Protein AF-A0A6P0NU86-F1 (afdb_monomer)

Foldseek 3Di:
DPPCVVVDDPCVQLVCVVVVVDPDDDDLWCVNLLVCVVPCCCNVPVDDDDADAADPVRHHDDDDHDDDDDDDDPPDPPSVVVVVVVVVCLPLVNVLVVCVVVVVRDDDPDPSNRPPPDDDPDPVPPPPDPDDDDDDDPDDDDDDDDDDD

Solvent-accessible surface area (backbone atoms only — not comparable to full-atom values): 10287 Å² total; per-residue (Å²): 128,63,89,66,59,87,75,54,54,93,64,43,60,53,54,37,43,77,70,63,73,35,95,76,79,90,69,99,48,45,61,64,62,60,70,38,58,85,42,57,63,52,44,72,73,72,50,85,90,76,81,80,70,57,40,99,88,67,45,78,62,85,81,89,80,88,84,89,76,91,84,80,62,90,86,46,92,55,52,68,60,52,51,52,51,51,56,54,44,69,34,58,69,51,37,37,51,53,35,57,75,53,61,56,43,59,83,64,92,49,67,81,52,63,68,64,70,76,75,74,81,65,81,86,66,81,83,79,79,92,76,90,75,91,73,93,73,85,73,82,80,80,84,80,83,78,80,83,132

Secondary structure (DSSP, 8-state):
--GGGGG--TTHHHHHHHTTS-S----SSSHHHHHHTT-HHIIIII----PPPPPTTSPPPPPP---------TT-TTHHHHHHHHHHHTSHHHHHHHHHHTTT-S--SSHHHH---PPPPPGGGTTS----------PPPPPPPPPP-

Structure (mmCIF, N/CA/C/O backbone):
data_AF-A0A6P0NU86-F1
#
_entry.id   AF-A0A6P0NU86-F1
#
loop_
_atom_site.group_PDB
_atom_site.id
_atom_site.type_symbol
_atom_site.label_atom_id
_atom_site.label_alt_id
_atom_site.label_comp_id
_atom_site.label_asym_id
_atom_site.label_entity_id
_atom_site.label_seq_id
_atom_site.pdbx_PDB_ins_code
_atom_site.Cartn_x
_atom_site.Cartn_y
_atom_site.Cartn_z
_atom_site.occupancy
_atom_site.B_iso_or_equiv
_atom_site.auth_seq_id
_atom_site.auth_comp_id
_atom_site.auth_asym_id
_atom_site.auth_atom_id
_atom_site.pdbx_PDB_model_num
ATOM 1 N N . MET A 1 1 ? 16.058 12.537 -11.518 1.00 73.06 1 MET A N 1
ATOM 2 C CA . MET A 1 1 ? 14.729 13.036 -11.102 1.00 73.06 1 MET A CA 1
ATOM 3 C C . MET A 1 1 ? 14.363 14.203 -12.001 1.00 73.06 1 MET A C 1
ATOM 5 O O . MET A 1 1 ? 15.249 15.025 -12.216 1.00 73.06 1 MET A O 1
ATOM 9 N N . PRO A 1 2 ? 13.137 14.272 -12.548 1.00 83.38 2 PRO A N 1
ATOM 10 C CA . PRO A 1 2 ? 12.702 15.405 -13.363 1.00 83.38 2 PRO A CA 1
ATOM 11 C C . PRO A 1 2 ? 12.872 16.728 -12.598 1.00 83.38 2 PRO A C 1
ATOM 13 O O . PRO A 1 2 ? 12.528 16.769 -11.414 1.00 83.38 2 PRO A O 1
ATOM 16 N N . PRO A 1 3 ? 13.387 17.807 -13.219 1.00 86.56 3 PRO A N 1
ATOM 17 C CA . PRO A 1 3 ? 13.633 19.071 -12.515 1.00 86.56 3 PRO A CA 1
ATOM 18 C C . PRO A 1 3 ? 12.381 19.679 -11.867 1.00 86.56 3 PRO A C 1
ATOM 20 O O . PRO A 1 3 ? 12.468 20.307 -10.816 1.00 86.56 3 PRO A O 1
ATOM 23 N N . ASN A 1 4 ? 11.203 19.458 -12.456 1.00 88.38 4 ASN A N 1
ATOM 24 C CA . ASN A 1 4 ? 9.922 19.939 -11.937 1.00 88.38 4 ASN A CA 1
ATOM 25 C C . ASN A 1 4 ? 9.321 19.052 -10.830 1.00 88.38 4 ASN A C 1
ATOM 27 O O . ASN A 1 4 ? 8.256 19.392 -10.317 1.00 88.38 4 ASN A O 1
ATOM 31 N N . ALA A 1 5 ? 9.978 17.951 -10.441 1.00 89.38 5 ALA A N 1
ATOM 32 C CA . ALA A 1 5 ? 9.453 17.015 -9.445 1.00 89.38 5 ALA A CA 1
ATOM 33 C C . ALA A 1 5 ? 9.257 17.639 -8.055 1.00 89.38 5 ALA A C 1
ATOM 35 O O . ALA A 1 5 ? 8.431 17.169 -7.281 1.00 89.38 5 ALA A O 1
ATOM 36 N N . VAL A 1 6 ? 9.966 18.729 -7.749 1.00 90.19 6 VAL A N 1
ATOM 37 C CA . VAL A 1 6 ? 9.786 19.499 -6.504 1.00 90.19 6 VAL A CA 1
ATOM 38 C C . VAL A 1 6 ? 8.428 20.204 -6.414 1.00 90.19 6 VAL A C 1
ATOM 40 O O . VAL A 1 6 ? 8.006 20.563 -5.322 1.00 90.19 6 VAL A O 1
ATOM 43 N N . ASN A 1 7 ? 7.741 20.373 -7.547 1.00 92.19 7 ASN A N 1
ATOM 44 C CA . ASN A 1 7 ? 6.426 21.010 -7.635 1.00 92.19 7 ASN A CA 1
ATOM 45 C C . ASN A 1 7 ? 5.292 19.993 -7.819 1.00 92.19 7 ASN A C 1
ATOM 47 O O . ASN A 1 7 ? 4.150 20.384 -8.048 1.00 92.19 7 ASN A O 1
ATOM 51 N N . TRP A 1 8 ? 5.601 18.696 -7.784 1.00 90.62 8 TRP A N 1
ATOM 52 C CA . TRP A 1 8 ? 4.607 17.647 -7.961 1.00 90.62 8 TRP A CA 1
ATOM 53 C C . TRP A 1 8 ? 3.673 17.555 -6.760 1.00 90.62 8 TRP A C 1
ATOM 55 O O . TRP A 1 8 ? 4.096 17.575 -5.603 1.00 90.62 8 TRP A O 1
ATOM 65 N N . LEU A 1 9 ? 2.391 17.376 -7.053 1.00 88.44 9 LEU A N 1
ATOM 66 C CA . LEU A 1 9 ? 1.394 16.941 -6.092 1.00 88.44 9 LEU A CA 1
ATOM 67 C C . LEU A 1 9 ? 1.519 15.432 -5.845 1.00 88.44 9 LEU A C 1
ATOM 69 O O . LEU A 1 9 ? 2.129 14.689 -6.614 1.00 88.44 9 LEU A O 1
ATOM 73 N N . ASN A 1 10 ? 0.868 14.949 -4.784 1.00 78.81 10 ASN A N 1
ATOM 74 C CA . ASN A 1 10 ? 0.935 13.541 -4.373 1.00 78.81 10 ASN A CA 1
ATOM 75 C C . ASN A 1 10 ? 0.542 12.539 -5.475 1.00 78.81 10 ASN A C 1
ATOM 77 O O . ASN A 1 10 ? 1.017 11.410 -5.445 1.00 78.81 10 ASN A O 1
ATOM 81 N N . SER A 1 11 ? -0.339 12.914 -6.409 1.00 84.00 11 SER A N 1
ATOM 82 C CA . SER A 1 11 ? -0.760 12.060 -7.531 1.00 84.00 11 SER A CA 1
ATOM 83 C C . SER A 1 11 ? 0.175 12.119 -8.736 1.00 84.00 11 SER A C 1
ATOM 85 O O . SER A 1 11 ? 0.164 11.209 -9.564 1.00 84.00 11 SER A O 1
ATOM 87 N N . ASP A 1 12 ? 0.979 13.174 -8.863 1.00 90.69 12 ASP A N 1
ATOM 88 C CA . ASP A 1 12 ? 1.751 13.423 -10.082 1.00 90.69 12 ASP A CA 1
ATOM 89 C C . ASP A 1 12 ? 2.874 12.403 -10.243 1.00 90.69 12 ASP A C 1
ATOM 91 O O . ASP A 1 12 ? 3.249 12.063 -11.364 1.00 90.69 12 ASP A O 1
ATOM 95 N N . ASN A 1 13 ? 3.365 11.835 -9.140 1.00 89.38 13 ASN A N 1
ATOM 96 C CA . ASN A 1 13 ? 4.343 10.758 -9.190 1.00 89.38 13 ASN A CA 1
ATOM 97 C C . ASN A 1 13 ? 3.784 9.486 -9.872 1.00 89.38 13 ASN A C 1
ATOM 99 O O . ASN A 1 13 ? 4.548 8.769 -10.516 1.00 89.38 13 ASN A O 1
ATOM 103 N N . HIS A 1 14 ? 2.472 9.214 -9.778 1.00 90.94 14 HIS A N 1
ATOM 104 C CA . HIS A 1 14 ? 1.808 8.108 -10.476 1.00 90.94 14 HIS A CA 1
ATOM 105 C C . HIS A 1 14 ? 1.737 8.415 -11.960 1.00 90.94 14 HIS A C 1
ATOM 107 O O . HIS A 1 14 ? 2.180 7.598 -12.761 1.00 90.94 14 HIS A O 1
ATOM 113 N N . THR A 1 15 ? 1.251 9.603 -12.318 1.00 91.31 15 THR A N 1
ATOM 114 C CA . THR A 1 15 ? 1.135 10.042 -13.713 1.00 91.31 15 THR A CA 1
ATOM 115 C C . THR A 1 15 ? 2.485 10.004 -14.423 1.00 91.31 15 THR A C 1
ATOM 117 O O . THR A 1 15 ? 2.605 9.392 -15.479 1.00 91.31 15 THR A O 1
ATOM 120 N N . ASN A 1 16 ? 3.529 10.582 -13.826 1.00 92.50 16 ASN A N 1
ATOM 121 C CA . ASN A 1 16 ? 4.859 10.629 -14.435 1.00 92.50 16 ASN A CA 1
ATOM 122 C C . ASN A 1 16 ? 5.516 9.245 -14.535 1.00 92.50 16 ASN A C 1
ATOM 124 O O . ASN A 1 16 ? 6.213 8.967 -15.507 1.00 92.50 16 ASN A O 1
ATOM 128 N N . PHE A 1 17 ? 5.298 8.353 -13.567 1.00 91.81 17 PHE A N 1
ATOM 129 C CA . PHE A 1 17 ? 5.788 6.977 -13.675 1.00 91.81 17 PHE A CA 1
ATOM 130 C C . PHE A 1 17 ? 5.053 6.198 -14.773 1.00 91.81 17 PHE A C 1
ATOM 132 O O . PHE A 1 17 ? 5.687 5.566 -15.614 1.00 91.81 17 PHE A O 1
ATOM 139 N N . LEU A 1 18 ? 3.721 6.286 -14.819 1.00 90.00 18 LEU A N 1
ATOM 140 C CA . LEU A 1 18 ? 2.910 5.575 -15.812 1.00 90.00 18 LEU A CA 1
ATOM 141 C C . LEU A 1 18 ? 3.109 6.103 -17.238 1.00 90.00 18 LEU A C 1
ATOM 143 O O . LEU A 1 18 ? 3.070 5.318 -18.183 1.00 90.00 18 LEU A O 1
ATOM 147 N N . ASN A 1 19 ? 3.399 7.396 -17.389 1.00 91.19 19 ASN A N 1
ATOM 148 C CA . ASN A 1 19 ? 3.760 8.010 -18.668 1.00 91.19 19 ASN A CA 1
ATOM 149 C C . ASN A 1 19 ? 5.224 7.764 -19.070 1.00 91.19 19 ASN A C 1
ATOM 151 O O . ASN A 1 19 ? 5.636 8.216 -20.131 1.00 91.19 19 ASN A O 1
ATOM 155 N N . ARG A 1 20 ? 6.003 7.029 -18.260 1.00 90.81 20 ARG A N 1
ATOM 156 C CA . ARG A 1 20 ? 7.426 6.720 -18.500 1.00 90.81 20 ARG A CA 1
ATOM 157 C C . ARG A 1 20 ? 8.351 7.946 -18.506 1.00 90.81 20 ARG A C 1
ATOM 159 O O . ARG A 1 20 ? 9.467 7.872 -19.007 1.00 90.81 20 ARG A O 1
ATOM 166 N N . GLU A 1 21 ? 7.931 9.035 -17.865 1.00 91.81 21 GLU A N 1
ATOM 167 C CA . GLU A 1 21 ? 8.750 10.237 -17.625 1.00 91.81 21 GLU A CA 1
ATOM 168 C C . GLU A 1 21 ? 9.764 10.024 -16.486 1.00 91.81 21 GLU A C 1
ATOM 170 O O . GLU A 1 21 ? 10.714 10.787 -16.302 1.00 91.81 21 GLU A O 1
ATOM 175 N N . THR A 1 22 ? 9.571 8.969 -15.687 1.00 91.56 22 THR A N 1
ATOM 176 C CA . THR A 1 22 ? 10.512 8.557 -14.643 1.00 91.56 22 THR A CA 1
ATOM 177 C C . THR A 1 22 ? 10.804 7.073 -14.697 1.00 91.56 22 THR A C 1
ATOM 179 O O . THR A 1 22 ? 9.919 6.259 -14.939 1.00 91.56 22 THR A O 1
ATOM 182 N N . LEU A 1 23 ? 12.056 6.723 -14.396 1.00 91.75 23 LEU A N 1
ATOM 183 C CA . LEU A 1 23 ? 12.478 5.332 -14.254 1.00 91.75 23 LEU A CA 1
ATOM 184 C C . LEU A 1 23 ? 11.911 4.686 -12.980 1.00 91.75 23 LEU A C 1
ATOM 186 O O . LEU A 1 23 ? 11.602 3.500 -12.968 1.00 91.75 23 LEU A O 1
ATOM 190 N N . MET A 1 24 ? 11.796 5.455 -11.893 1.00 92.25 24 MET A N 1
ATOM 191 C CA . MET A 1 24 ? 11.334 4.966 -10.596 1.00 92.25 24 MET A CA 1
ATOM 192 C C . MET A 1 24 ? 10.670 6.071 -9.776 1.00 92.25 24 MET A C 1
ATOM 194 O O . MET A 1 24 ? 10.963 7.254 -9.945 1.00 92.25 24 MET A O 1
ATOM 198 N N . THR A 1 25 ? 9.809 5.666 -8.845 1.00 91.25 25 THR A N 1
ATOM 199 C CA . THR A 1 25 ? 9.126 6.555 -7.904 1.00 91.25 25 THR A CA 1
ATOM 200 C C . THR A 1 25 ? 8.996 5.885 -6.541 1.00 91.25 25 THR A C 1
ATOM 202 O O . THR A 1 25 ? 8.843 4.666 -6.443 1.00 91.25 25 THR A O 1
ATOM 205 N N . ILE A 1 26 ? 9.058 6.687 -5.480 1.00 88.06 26 ILE A N 1
ATOM 206 C CA . ILE A 1 26 ? 8.875 6.223 -4.107 1.00 88.06 26 ILE A CA 1
ATOM 207 C C . ILE A 1 26 ? 7.403 6.396 -3.739 1.00 88.06 26 ILE A C 1
ATOM 209 O O . ILE A 1 26 ? 6.835 7.476 -3.891 1.00 88.06 26 ILE A O 1
ATOM 213 N N . ASN A 1 27 ? 6.792 5.336 -3.212 1.00 85.25 27 ASN A N 1
ATOM 214 C CA . ASN A 1 27 ? 5.442 5.373 -2.662 1.00 85.25 27 ASN A CA 1
ATOM 215 C C . ASN A 1 27 ? 5.416 4.711 -1.283 1.00 85.25 27 ASN A C 1
ATOM 217 O O . ASN A 1 27 ? 6.081 3.706 -1.053 1.00 85.25 27 ASN A O 1
ATOM 221 N N . SER A 1 28 ? 4.592 5.246 -0.382 1.00 82.62 28 SER A N 1
ATOM 222 C CA . SER A 1 28 ? 4.325 4.657 0.939 1.00 82.62 28 SER A CA 1
ATOM 223 C C . SER A 1 28 ? 3.224 3.586 0.916 1.00 82.62 28 SER A C 1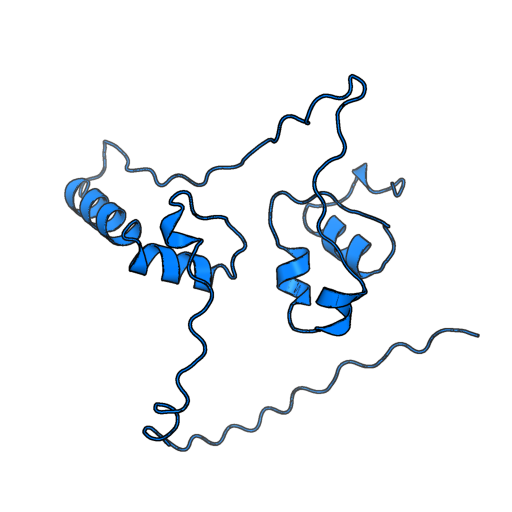
ATOM 225 O O . SER A 1 28 ? 2.889 3.018 1.953 1.00 82.62 28 SER A O 1
ATOM 227 N N . THR A 1 29 ? 2.633 3.322 -0.256 1.00 83.62 29 THR A N 1
ATOM 228 C CA . THR A 1 29 ? 1.554 2.346 -0.469 1.00 83.62 29 THR A CA 1
ATOM 229 C C . THR A 1 29 ? 1.722 1.634 -1.813 1.00 83.62 29 THR A C 1
ATOM 231 O O . THR A 1 29 ? 2.472 2.094 -2.674 1.00 83.62 29 THR A O 1
ATOM 234 N N . MET A 1 30 ? 0.958 0.562 -2.038 1.00 86.25 30 MET A N 1
ATOM 235 C CA . MET A 1 30 ? 0.921 -0.185 -3.307 1.00 86.25 30 MET A CA 1
ATOM 236 C C . MET A 1 30 ? 0.006 0.459 -4.370 1.00 86.25 30 MET A C 1
ATOM 238 O O . MET A 1 30 ? -0.641 -0.243 -5.143 1.00 86.25 30 MET A O 1
ATOM 242 N N . SER A 1 31 ? -0.101 1.789 -4.423 1.00 87.38 31 SER A N 1
ATOM 243 C CA . SER A 1 31 ? -1.073 2.485 -5.282 1.00 87.38 31 SER A CA 1
ATOM 244 C C . SER A 1 31 ? -0.877 2.243 -6.785 1.00 87.38 31 SER A C 1
ATOM 246 O O . SER A 1 31 ? -1.865 1.968 -7.463 1.00 87.38 31 SER A O 1
ATOM 248 N N . ILE A 1 32 ? 0.360 2.299 -7.300 1.00 90.81 32 ILE A N 1
ATOM 249 C CA . ILE A 1 32 ? 0.647 2.064 -8.730 1.00 90.81 32 ILE A CA 1
ATOM 250 C C . ILE A 1 32 ? 0.449 0.591 -9.108 1.00 90.81 32 ILE A C 1
ATOM 252 O O . ILE A 1 32 ? -0.305 0.337 -10.047 1.00 90.81 32 ILE A O 1
ATOM 256 N N . PRO A 1 33 ? 1.035 -0.396 -8.394 1.00 90.25 33 PRO A N 1
ATOM 257 C CA . PRO A 1 33 ? 0.831 -1.799 -8.749 1.00 90.25 33 PRO A CA 1
ATOM 258 C C . PRO A 1 33 ? -0.647 -2.203 -8.677 1.00 90.25 33 PRO A C 1
ATOM 260 O O . PRO A 1 33 ? -1.139 -2.898 -9.555 1.00 90.25 33 PRO A O 1
ATOM 263 N N . VAL A 1 34 ? -1.396 -1.709 -7.682 1.00 88.56 34 VAL A N 1
ATOM 264 C CA . VAL A 1 34 ? -2.844 -1.965 -7.578 1.00 88.56 34 VAL A CA 1
ATOM 265 C C . VAL A 1 34 ? -3.633 -1.336 -8.729 1.00 88.56 34 VAL A C 1
ATOM 267 O O . VAL A 1 34 ? -4.673 -1.876 -9.105 1.00 88.56 34 VAL A O 1
ATOM 270 N N . TYR A 1 35 ? -3.181 -0.202 -9.271 1.00 88.88 35 TYR A N 1
ATOM 271 C CA . TYR A 1 35 ? -3.804 0.426 -10.436 1.00 88.88 35 TYR A CA 1
ATOM 272 C C . TYR A 1 35 ? -3.552 -0.378 -11.719 1.00 88.88 35 TYR A C 1
ATOM 274 O O . TYR A 1 35 ? -4.473 -0.540 -12.510 1.00 88.88 35 TYR A O 1
ATOM 282 N N . GLN A 1 36 ? -2.344 -0.927 -11.885 1.00 91.56 36 GLN A N 1
ATOM 283 C CA . GLN A 1 36 ? -1.947 -1.668 -13.088 1.00 91.56 36 GLN A CA 1
ATOM 284 C C . GLN A 1 36 ? -2.248 -3.172 -13.052 1.00 91.56 36 GLN A C 1
ATOM 286 O O . GLN A 1 36 ? -2.083 -3.841 -14.061 1.00 91.56 36 GLN A O 1
ATOM 291 N N . LYS A 1 37 ? -2.721 -3.719 -11.926 1.00 89.62 37 LYS A N 1
ATOM 292 C CA . LYS A 1 37 ? -2.913 -5.171 -11.729 1.00 89.62 37 LYS A CA 1
ATOM 293 C C . LYS A 1 37 ? -3.808 -5.887 -12.754 1.00 89.62 37 LYS A C 1
ATOM 295 O O . LYS A 1 37 ? -3.785 -7.107 -12.788 1.00 89.62 37 LYS A O 1
ATOM 300 N N . GLU A 1 38 ? -4.654 -5.160 -13.484 1.00 91.31 38 GLU A N 1
ATOM 301 C CA . GLU A 1 38 ? -5.555 -5.741 -14.495 1.00 91.31 38 GLU A CA 1
ATOM 302 C C . GLU A 1 38 ? -4.855 -5.933 -15.855 1.00 91.31 38 GLU A C 1
ATOM 304 O O . GLU A 1 38 ? -5.329 -6.711 -16.677 1.00 91.31 38 GLU A O 1
ATOM 309 N N . ASP A 1 39 ? -3.737 -5.241 -16.100 1.00 94.19 39 ASP A N 1
ATOM 310 C CA . ASP A 1 39 ? -2.877 -5.456 -17.267 1.00 94.19 39 ASP A CA 1
ATOM 311 C C . ASP A 1 39 ? -1.689 -6.324 -16.834 1.00 94.19 39 ASP A C 1
ATOM 313 O O . ASP A 1 39 ? -0.689 -5.832 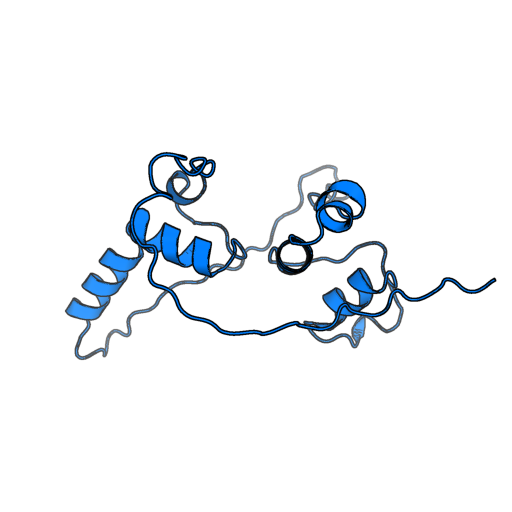-16.302 1.00 94.19 39 ASP A O 1
ATOM 317 N N . GLU A 1 40 ? -1.830 -7.641 -17.002 1.00 93.44 40 GLU A N 1
ATOM 318 C CA . GLU A 1 40 ? -0.830 -8.614 -16.550 1.00 93.44 40 GLU A CA 1
ATOM 319 C C . GLU A 1 40 ? 0.537 -8.402 -17.201 1.00 93.44 40 GLU A C 1
ATOM 321 O O . GLU A 1 40 ? 1.554 -8.605 -16.545 1.00 93.44 40 GLU A O 1
ATOM 326 N N . GLU A 1 41 ? 0.588 -7.950 -18.454 1.00 94.31 41 GLU A N 1
ATOM 327 C CA . GLU A 1 41 ? 1.848 -7.707 -19.153 1.00 94.31 41 GLU A CA 1
ATOM 328 C C . GLU A 1 41 ? 2.591 -6.520 -18.526 1.00 94.31 41 GLU A C 1
ATOM 330 O O . GLU A 1 41 ? 3.773 -6.623 -18.182 1.00 94.31 41 GLU A O 1
ATOM 335 N N . ILE A 1 42 ? 1.894 -5.406 -18.282 1.00 91.50 42 ILE A N 1
ATOM 336 C CA . ILE A 1 42 ? 2.496 -4.264 -17.585 1.00 91.50 42 ILE A CA 1
ATOM 337 C C . ILE A 1 42 ? 2.907 -4.661 -16.164 1.00 91.50 42 ILE A C 1
ATOM 339 O O . ILE A 1 42 ? 4.041 -4.404 -15.748 1.00 91.50 42 ILE A O 1
ATOM 343 N N . TYR A 1 43 ? 2.002 -5.302 -15.423 1.00 91.19 43 TYR A N 1
ATOM 344 C CA . TYR A 1 43 ? 2.196 -5.640 -14.017 1.00 91.19 43 TYR A CA 1
ATOM 345 C C . TYR A 1 43 ? 3.324 -6.660 -13.802 1.00 91.19 43 TYR A C 1
ATOM 347 O O . TYR A 1 43 ? 4.178 -6.471 -12.932 1.00 91.19 43 TYR A O 1
ATOM 355 N N . LEU A 1 44 ? 3.352 -7.734 -14.596 1.00 92.19 44 LEU A N 1
ATOM 356 C CA . LEU A 1 44 ? 4.282 -8.850 -14.425 1.00 92.19 44 LEU A CA 1
ATOM 357 C C . LEU A 1 44 ? 5.581 -8.691 -15.200 1.00 92.19 44 LEU A C 1
ATOM 359 O O . LEU A 1 44 ? 6.565 -9.285 -14.766 1.00 92.19 44 LEU A O 1
ATOM 363 N N . ASN A 1 45 ? 5.651 -7.895 -16.268 1.00 94.62 45 ASN A N 1
ATOM 364 C CA . ASN A 1 45 ? 6.861 -7.825 -17.101 1.00 94.62 45 ASN A CA 1
ATOM 365 C C . ASN A 1 45 ? 7.471 -6.425 -17.211 1.00 94.62 45 ASN A C 1
ATOM 367 O O . ASN A 1 45 ? 8.677 -6.318 -17.423 1.00 94.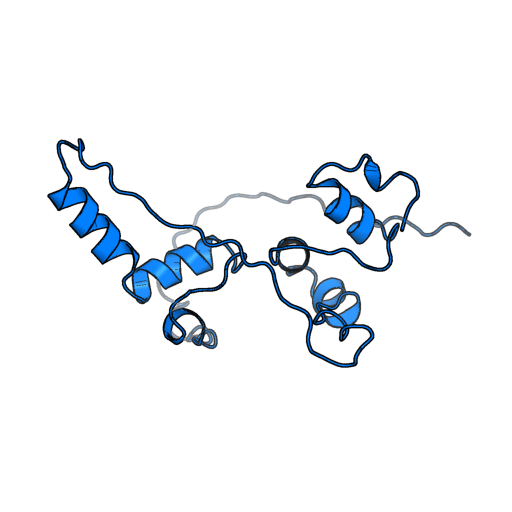62 45 ASN A O 1
ATOM 371 N N . GLN A 1 46 ? 6.696 -5.355 -17.006 1.00 92.62 46 GLN A N 1
ATOM 372 C CA . GLN A 1 46 ? 7.167 -3.983 -17.258 1.00 92.62 46 GLN A CA 1
ATOM 373 C C . GLN A 1 46 ? 7.281 -3.112 -16.002 1.00 92.62 46 GLN A C 1
ATOM 375 O O . GLN A 1 46 ? 7.794 -1.996 -16.079 1.00 92.62 46 GLN A O 1
ATOM 380 N N . MET A 1 47 ? 6.858 -3.606 -14.836 1.00 92.75 47 MET A N 1
ATOM 381 C CA . MET A 1 47 ? 7.051 -2.916 -13.563 1.00 92.75 47 MET A CA 1
ATOM 382 C C . MET A 1 47 ? 7.580 -3.841 -12.472 1.00 92.75 47 MET A C 1
ATOM 384 O O . MET A 1 47 ? 7.322 -5.045 -12.449 1.00 92.75 47 MET A O 1
ATOM 388 N N . ARG A 1 48 ? 8.318 -3.267 -11.521 1.00 91.94 48 ARG A N 1
ATOM 389 C CA . ARG A 1 48 ? 8.811 -3.973 -10.338 1.00 91.94 48 ARG A CA 1
ATOM 3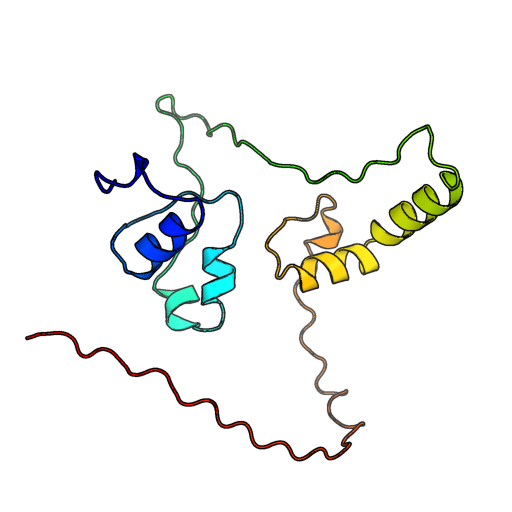90 C C . ARG A 1 48 ? 8.703 -3.086 -9.108 1.00 91.94 48 ARG A C 1
ATOM 392 O O . ARG A 1 48 ? 8.899 -1.875 -9.180 1.00 91.94 48 ARG A O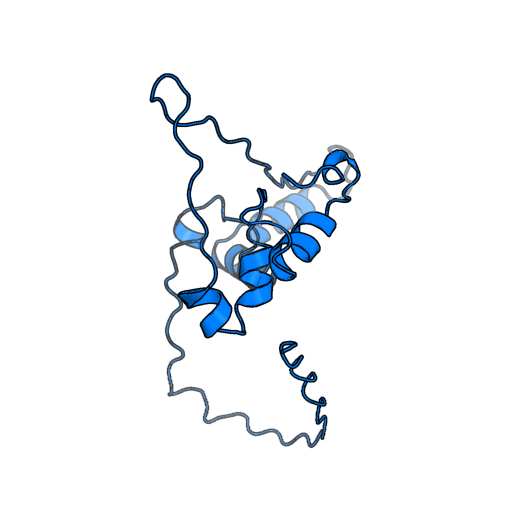 1
ATOM 399 N N . THR A 1 49 ? 8.419 -3.712 -7.973 1.00 90.38 49 THR A N 1
ATOM 400 C CA . THR A 1 49 ? 8.593 -3.115 -6.648 1.00 90.38 49 THR A CA 1
ATOM 401 C C . THR A 1 49 ? 9.813 -3.765 -6.018 1.00 90.38 49 THR A C 1
ATOM 403 O O . THR A 1 49 ? 9.883 -4.988 -5.937 1.00 90.38 49 THR A O 1
ATOM 406 N N . ILE A 1 50 ? 10.777 -2.945 -5.617 1.00 91.00 50 ILE A N 1
ATOM 407 C CA . ILE A 1 50 ? 12.025 -3.377 -4.986 1.00 91.00 50 ILE A CA 1
ATOM 408 C C . ILE A 1 50 ? 12.161 -2.706 -3.619 1.00 91.00 50 ILE A C 1
ATOM 410 O O . ILE A 1 50 ? 11.543 -1.669 -3.369 1.00 91.00 50 ILE A O 1
ATOM 414 N N . GLU A 1 51 ? 12.961 -3.300 -2.737 1.00 88.56 51 GLU A N 1
ATOM 415 C CA . GLU A 1 51 ? 13.350 -2.659 -1.479 1.00 88.56 51 GLU A CA 1
ATOM 416 C C . GLU A 1 51 ? 14.245 -1.437 -1.736 1.00 88.56 51 GLU A C 1
ATOM 418 O O . GLU A 1 51 ? 14.816 -1.269 -2.818 1.00 88.56 51 GLU A O 1
ATOM 423 N N . PHE A 1 52 ? 14.377 -0.573 -0.728 1.00 90.00 52 PHE A N 1
ATOM 424 C CA . PHE A 1 52 ? 15.351 0.511 -0.797 1.00 90.00 52 PHE A CA 1
ATOM 425 C C . PHE A 1 52 ? 16.779 -0.054 -0.805 1.00 90.00 52 PHE A C 1
ATOM 427 O O . PHE A 1 52 ? 17.038 -1.057 -0.135 1.00 90.00 52 PHE A O 1
ATOM 434 N N . PRO A 1 53 ? 17.720 0.599 -1.513 1.00 91.88 53 PRO A N 1
ATOM 435 C CA . PRO A 1 53 ? 19.124 0.228 -1.428 1.00 91.88 53 PRO A CA 1
ATOM 436 C C . PRO A 1 53 ? 19.650 0.409 0.002 1.00 91.88 53 PRO A C 1
ATOM 438 O O . PRO A 1 53 ? 19.112 1.196 0.787 1.00 91.88 53 PRO A O 1
ATOM 441 N N . ASN A 1 54 ? 20.734 -0.299 0.322 1.00 95.56 54 ASN A N 1
ATOM 442 C CA . ASN A 1 54 ? 21.451 -0.104 1.580 1.00 95.56 54 ASN A CA 1
ATOM 443 C C . ASN A 1 54 ? 21.970 1.338 1.702 1.00 95.56 54 ASN A C 1
ATOM 445 O O . ASN A 1 54 ? 22.231 2.020 0.708 1.00 95.56 54 ASN A O 1
ATOM 449 N N . ASN A 1 55 ? 22.142 1.788 2.942 1.00 94.69 55 ASN A N 1
ATOM 450 C CA . ASN A 1 55 ? 22.785 3.057 3.257 1.00 94.69 55 ASN A CA 1
ATOM 451 C C . ASN A 1 55 ? 24.249 3.064 2.768 1.00 94.69 55 ASN A C 1
ATOM 453 O O . ASN A 1 55 ? 24.835 1.997 2.571 1.00 94.69 55 ASN A O 1
ATOM 457 N N . PRO A 1 56 ? 24.896 4.241 2.656 1.00 96.50 56 PRO A N 1
ATOM 458 C CA . PRO A 1 56 ? 26.298 4.330 2.231 1.00 96.50 56 PRO A CA 1
ATOM 459 C C . PRO A 1 56 ? 27.287 3.527 3.090 1.00 96.50 56 PRO A C 1
ATOM 461 O O . PRO A 1 56 ? 28.346 3.147 2.606 1.00 96.50 56 PRO A O 1
ATOM 464 N N . ASN A 1 57 ? 26.949 3.256 4.354 1.00 96.25 57 ASN A N 1
ATOM 465 C CA . ASN A 1 57 ? 27.752 2.437 5.265 1.00 96.25 57 ASN A CA 1
ATOM 466 C C . ASN A 1 57 ? 27.492 0.919 5.133 1.00 96.25 57 ASN A C 1
ATOM 468 O O . ASN A 1 57 ? 28.072 0.143 5.884 1.00 96.25 57 ASN A O 1
ATOM 472 N N . GLY A 1 58 ? 26.621 0.495 4.213 1.00 96.38 58 GLY A N 1
ATOM 473 C CA . GLY A 1 58 ? 26.265 -0.905 3.972 1.00 96.38 58 GLY A CA 1
ATOM 474 C C . GLY A 1 58 ? 25.061 -1.420 4.767 1.00 96.38 58 GLY A C 1
ATOM 475 O O . GLY A 1 58 ? 24.529 -2.474 4.418 1.00 96.38 58 GLY A O 1
ATOM 476 N N . ASP A 1 59 ? 24.581 -0.686 5.773 1.00 96.25 59 ASP A N 1
ATOM 477 C CA . ASP A 1 59 ? 23.448 -1.118 6.599 1.00 96.25 59 ASP A CA 1
ATOM 478 C C . ASP A 1 59 ? 22.100 -0.964 5.884 1.00 96.25 59 ASP A C 1
ATOM 480 O O . ASP A 1 59 ? 21.935 -0.145 4.975 1.00 96.25 59 ASP A O 1
ATOM 484 N N . LYS A 1 60 ? 21.082 -1.696 6.356 1.00 94.38 60 LYS A N 1
ATOM 485 C CA . LYS A 1 60 ? 19.708 -1.540 5.860 1.00 94.38 60 LYS A CA 1
ATOM 486 C C . LYS A 1 60 ? 19.158 -0.135 6.155 1.00 94.38 60 LYS A C 1
ATOM 488 O O . LYS A 1 60 ? 19.389 0.405 7.243 1.00 94.38 60 LYS A O 1
ATOM 493 N N . PRO A 1 61 ? 18.374 0.453 5.236 1.00 92.00 61 PRO A N 1
ATOM 494 C CA . PRO A 1 61 ? 17.748 1.746 5.466 1.00 92.00 61 PRO A CA 1
ATOM 495 C C . PRO A 1 61 ? 16.703 1.651 6.584 1.00 92.00 61 PRO A C 1
ATOM 497 O O . PRO A 1 61 ? 16.049 0.623 6.780 1.00 92.00 61 PRO A O 1
ATOM 500 N N . ARG A 1 62 ? 16.510 2.754 7.315 1.00 91.06 62 ARG A N 1
ATOM 501 C CA . ARG A 1 62 ? 15.382 2.876 8.245 1.00 91.06 62 ARG A CA 1
ATOM 502 C C . ARG A 1 62 ? 14.130 3.247 7.464 1.00 91.06 62 ARG A C 1
ATOM 504 O O . ARG A 1 62 ? 14.090 4.287 6.812 1.00 91.06 62 ARG A O 1
ATOM 511 N N . TYR A 1 63 ? 13.100 2.420 7.578 1.00 86.75 63 TYR A N 1
ATOM 512 C CA . TYR A 1 63 ? 11.813 2.665 6.942 1.00 86.75 63 TYR A CA 1
ATOM 513 C C . TYR A 1 63 ? 10.943 3.584 7.800 1.00 86.75 63 TYR A C 1
ATOM 515 O O . TYR A 1 63 ? 10.783 3.364 9.001 1.00 86.75 63 TYR A O 1
ATOM 523 N N . LEU A 1 64 ? 10.335 4.588 7.168 1.00 86.62 64 LEU A N 1
ATOM 524 C CA . LEU A 1 64 ? 9.224 5.325 7.760 1.00 86.62 64 LEU A CA 1
ATOM 525 C C . LEU A 1 64 ? 7.930 4.571 7.464 1.00 86.62 64 LEU A C 1
ATOM 527 O O . LEU A 1 64 ? 7.588 4.343 6.304 1.00 86.62 64 LEU A O 1
ATOM 531 N N . ILE A 1 65 ? 7.201 4.203 8.514 1.00 85.88 65 ILE A N 1
ATOM 532 C CA . ILE A 1 65 ? 5.897 3.549 8.394 1.00 85.88 65 ILE A CA 1
ATOM 533 C C . ILE A 1 65 ? 4.789 4.501 8.839 1.00 85.88 65 ILE A C 1
ATOM 53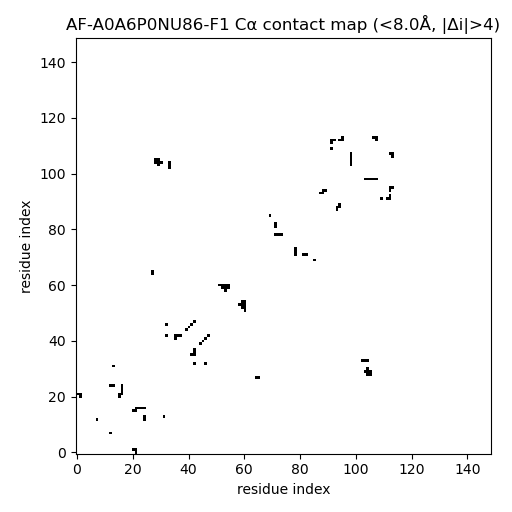5 O O . ILE A 1 65 ? 4.924 5.219 9.827 1.00 85.88 65 ILE A O 1
ATOM 539 N N . SER A 1 66 ? 3.671 4.499 8.111 1.00 86.38 66 SER A N 1
ATOM 540 C CA . SER A 1 66 ? 2.457 5.213 8.512 1.00 86.38 66 SER A CA 1
ATOM 541 C C . SER A 1 66 ? 1.436 4.211 9.033 1.00 86.38 66 SER A C 1
ATOM 543 O O . SER A 1 66 ? 0.956 3.364 8.282 1.00 86.38 66 SER A O 1
ATOM 545 N N . ILE A 1 67 ? 1.081 4.328 10.310 1.00 87.31 67 ILE A N 1
ATOM 546 C CA . ILE A 1 67 ? 0.077 3.474 10.947 1.00 87.31 67 ILE A CA 1
ATOM 547 C C . ILE A 1 67 ? -1.253 4.228 10.975 1.00 87.31 67 ILE A C 1
ATOM 549 O O . ILE A 1 67 ? -1.315 5.395 11.358 1.00 87.31 67 ILE A O 1
ATOM 553 N N . LYS A 1 68 ? -2.330 3.568 10.546 1.00 85.00 68 LYS A N 1
ATOM 554 C CA . LYS A 1 68 ? -3.697 4.089 10.659 1.00 85.00 68 LYS A CA 1
ATOM 555 C C . LYS A 1 68 ? -4.320 3.501 11.919 1.00 85.00 68 LYS A C 1
ATOM 557 O O . LYS A 1 68 ? -4.561 2.299 11.977 1.00 85.00 68 LYS A O 1
ATOM 562 N N . GLN A 1 69 ? -4.517 4.340 12.933 1.00 88.81 69 GLN A N 1
ATOM 563 C CA . GLN A 1 69 ? -5.029 3.925 14.238 1.00 88.81 69 GLN A CA 1
ATOM 564 C C . GLN A 1 69 ? -6.448 4.465 14.442 1.00 88.81 69 GLN A C 1
ATOM 566 O O . GLN A 1 69 ? -6.663 5.664 14.253 1.00 88.81 69 GLN A O 1
ATOM 571 N N . PRO A 1 70 ? -7.420 3.620 14.825 1.00 89.56 70 PRO A N 1
ATOM 572 C CA . PRO A 1 70 ? -8.704 4.115 15.293 1.00 89.56 70 PRO A CA 1
ATOM 573 C C . PRO A 1 70 ? -8.540 4.760 16.674 1.00 89.56 70 PRO A C 1
ATOM 575 O O . PRO A 1 70 ? -7.761 4.284 17.501 1.00 89.56 70 PRO A O 1
ATOM 578 N N . ILE A 1 71 ? -9.304 5.819 16.937 1.00 93.62 71 ILE A N 1
ATOM 579 C CA . ILE A 1 71 ? -9.346 6.490 18.240 1.00 93.62 71 ILE A CA 1
ATOM 580 C C . ILE A 1 71 ? -10.779 6.504 18.772 1.00 93.62 71 ILE A C 1
ATOM 582 O O . ILE A 1 71 ? -11.733 6.644 18.009 1.00 93.62 71 ILE A O 1
ATOM 586 N N . ILE A 1 72 ? -10.928 6.369 20.090 1.00 95.69 72 ILE A N 1
ATOM 587 C CA . ILE A 1 72 ? -12.196 6.581 20.796 1.00 95.69 72 ILE A CA 1
ATOM 588 C C . ILE A 1 72 ? -11.986 7.766 21.732 1.00 95.69 72 ILE A C 1
ATOM 590 O O . ILE A 1 72 ? -11.132 7.709 22.615 1.00 95.69 72 ILE A O 1
ATOM 594 N N . PHE A 1 73 ? -12.762 8.834 21.548 1.00 95.69 73 PHE A N 1
ATOM 595 C CA . PHE A 1 73 ? -12.709 9.991 22.437 1.00 95.69 73 PHE A CA 1
ATOM 596 C C . PHE A 1 73 ? -13.226 9.633 23.831 1.00 95.69 73 PHE A C 1
ATOM 598 O O . PHE A 1 73 ? -14.256 8.971 23.974 1.00 95.69 73 PHE A O 1
ATOM 605 N N . THR A 1 74 ? -12.536 10.113 24.864 1.00 94.88 74 THR A N 1
ATOM 606 C CA . THR A 1 74 ? -12.902 9.876 26.270 1.00 94.88 74 THR A CA 1
ATOM 607 C C . THR A 1 74 ? -14.261 10.474 26.632 1.00 94.88 74 THR A C 1
ATOM 609 O O . THR A 1 74 ? -14.970 9.905 27.453 1.00 94.88 74 THR A O 1
ATOM 612 N N . SER A 1 75 ? -14.659 11.563 25.971 1.00 96.38 75 SER A N 1
ATOM 613 C CA . SER A 1 75 ? -15.967 12.212 26.113 1.00 96.38 75 SER A CA 1
ATOM 614 C C . SER A 1 75 ? -17.097 11.537 25.322 1.00 96.38 75 SER A C 1
ATOM 616 O O . SER A 1 75 ? -18.213 12.051 25.287 1.00 96.38 75 SER A O 1
ATOM 618 N N . SER A 1 76 ? -16.841 10.404 24.657 1.00 96.00 76 SER A N 1
ATOM 619 C CA . SER A 1 76 ? -17.864 9.718 23.867 1.00 96.00 76 SER A CA 1
ATOM 620 C C . SER A 1 76 ? -19.001 9.198 24.750 1.00 96.00 76 SER A C 1
ATOM 622 O O . SER A 1 76 ? -18.788 8.344 25.612 1.00 96.00 76 SER A O 1
ATOM 624 N N . ALA A 1 77 ? -20.229 9.627 24.449 1.00 97.00 77 ALA A N 1
ATOM 625 C CA . ALA A 1 77 ? -21.446 9.127 25.093 1.00 97.00 77 ALA A CA 1
ATOM 626 C C . ALA A 1 77 ? -21.665 7.612 24.891 1.00 97.00 77 ALA A C 1
ATOM 628 O O . ALA A 1 77 ? -22.362 6.982 25.677 1.00 97.00 77 ALA A O 1
ATOM 629 N N . ASN A 1 78 ? -21.041 7.015 23.865 1.00 96.75 78 ASN A N 1
ATOM 630 C CA . ASN A 1 78 ? -21.222 5.612 23.472 1.00 96.75 78 ASN A CA 1
ATOM 631 C C . ASN A 1 78 ? -19.901 4.824 23.485 1.00 96.75 78 ASN A C 1
ATOM 633 O O . ASN A 1 78 ? -19.661 3.963 22.636 1.00 96.75 78 ASN A O 1
ATOM 637 N N . SER A 1 79 ? -19.018 5.114 24.443 1.00 95.88 79 SER A N 1
ATOM 638 C CA . SER A 1 79 ? -17.669 4.530 24.502 1.00 95.88 79 SER A CA 1
ATOM 639 C C . SER A 1 79 ? -17.652 2.993 24.552 1.00 95.88 79 SER A C 1
ATOM 641 O O . SER A 1 79 ? -16.770 2.376 23.953 1.00 95.88 79 SER A O 1
ATOM 643 N N . LYS A 1 80 ? -18.633 2.357 25.211 1.00 96.75 80 LYS A N 1
ATOM 644 C CA . LYS A 1 80 ? -18.765 0.890 25.257 1.00 96.75 80 LYS A CA 1
ATOM 645 C C . LYS A 1 80 ? -19.032 0.301 23.868 1.00 96.75 80 LYS A C 1
ATOM 647 O O . LYS A 1 80 ? -18.275 -0.553 23.419 1.00 96.75 80 LYS A O 1
ATOM 652 N N . LEU A 1 81 ? -20.038 0.820 23.162 1.00 97.31 81 LEU A N 1
ATOM 653 C CA . LEU A 1 81 ? -20.392 0.358 21.818 1.00 97.31 81 LEU A CA 1
ATOM 654 C C . LEU A 1 81 ? -19.263 0.620 20.811 1.00 97.31 81 LEU A C 1
ATOM 656 O O . LEU A 1 81 ? -18.982 -0.217 19.958 1.00 97.31 81 LEU A O 1
ATOM 660 N N . ALA A 1 82 ? -18.561 1.750 20.935 1.00 97.19 82 ALA A N 1
ATOM 661 C CA . ALA A 1 82 ? -17.393 2.036 20.105 1.00 97.19 82 ALA A CA 1
ATOM 662 C C . ALA A 1 82 ? -16.286 0.980 20.290 1.00 97.19 82 ALA A C 1
ATOM 664 O O . ALA A 1 82 ? -15.701 0.522 19.308 1.00 97.19 82 ALA A O 1
ATOM 665 N N . LYS A 1 83 ? -16.026 0.545 21.533 1.00 96.44 83 LYS A N 1
ATOM 666 C CA . LYS A 1 83 ? -15.065 -0.533 21.821 1.00 96.44 83 LYS A CA 1
ATOM 667 C C . LYS A 1 83 ? -15.517 -1.873 21.247 1.00 96.44 83 LYS A C 1
ATOM 669 O O . LYS A 1 83 ? -14.687 -2.587 20.690 1.00 96.44 83 LYS A O 1
ATOM 674 N N . GLU A 1 84 ? -16.799 -2.209 21.356 1.00 97.25 84 GLU A N 1
ATOM 675 C CA . GLU A 1 84 ? -17.366 -3.434 20.774 1.00 97.25 84 GLU A CA 1
ATOM 676 C C . GLU A 1 84 ? -17.241 -3.429 19.244 1.00 97.25 84 GLU A C 1
ATOM 678 O O . GLU A 1 84 ? -16.761 -4.400 18.662 1.00 97.25 84 GLU A O 1
ATOM 683 N N . CYS A 1 85 ? -17.555 -2.301 18.599 1.00 96.31 85 CYS A N 1
ATOM 684 C CA . CYS A 1 85 ? -17.400 -2.112 17.157 1.00 96.31 85 CYS A CA 1
ATOM 685 C C . CYS A 1 85 ? -15.940 -2.273 16.705 1.00 96.31 85 CYS A C 1
ATOM 687 O O . CYS A 1 85 ? -15.660 -3.035 15.778 1.00 96.31 85 CYS A O 1
ATOM 689 N N . LEU A 1 86 ? -14.987 -1.620 17.383 1.00 94.75 86 LEU A N 1
ATOM 690 C CA . LEU A 1 86 ? -13.567 -1.795 17.063 1.00 94.75 86 LEU A CA 1
ATOM 691 C C . LEU A 1 86 ? -13.104 -3.232 17.302 1.00 94.75 86 LEU A C 1
ATOM 693 O O . LEU A 1 86 ? -12.363 -3.765 16.481 1.00 94.75 86 LEU A O 1
ATOM 697 N N . SER A 1 87 ? -13.564 -3.871 18.380 1.00 94.44 87 SER A N 1
ATOM 698 C CA . SER A 1 87 ? -13.237 -5.269 18.686 1.00 94.44 87 SER A CA 1
ATOM 699 C C . SER A 1 87 ? -13.742 -6.214 17.598 1.00 94.44 87 SER A C 1
ATOM 701 O O . SER A 1 87 ? -13.004 -7.105 17.187 1.00 94.44 87 SER A O 1
ATOM 703 N N . TYR A 1 88 ? -14.956 -5.989 17.087 1.00 95.19 88 TYR A N 1
ATOM 704 C CA . TYR A 1 88 ? -15.508 -6.710 15.941 1.00 95.19 88 TYR A CA 1
ATOM 705 C C . TYR A 1 88 ? -14.679 -6.473 14.670 1.00 95.19 88 TYR A C 1
ATOM 707 O O . TYR A 1 88 ? -14.279 -7.431 14.010 1.00 95.19 88 TYR A O 1
ATOM 715 N N . LEU A 1 89 ? -14.355 -5.215 14.348 1.00 91.88 89 LEU A N 1
ATOM 716 C CA . LEU A 1 89 ? -13.615 -4.856 13.133 1.00 91.88 89 LEU A CA 1
ATOM 717 C C . LEU A 1 89 ? -12.221 -5.502 13.070 1.00 91.88 89 LEU A C 1
ATOM 719 O O . LEU A 1 89 ? -11.795 -5.923 11.999 1.00 91.88 89 LEU A O 1
ATOM 723 N N . ILE A 1 90 ? -11.508 -5.593 14.198 1.00 89.50 90 ILE A N 1
ATOM 724 C CA . ILE A 1 90 ? -10.143 -6.151 14.247 1.00 89.50 90 ILE A CA 1
ATOM 725 C C . ILE A 1 90 ? -10.094 -7.687 14.297 1.00 89.50 90 ILE A C 1
ATOM 727 O O . ILE A 1 90 ? -8.995 -8.259 14.377 1.00 89.50 90 ILE A O 1
ATOM 731 N N . GLN A 1 91 ? -11.244 -8.370 14.294 1.00 90.88 91 GLN A N 1
ATOM 732 C CA . GLN A 1 91 ? -11.295 -9.820 14.095 1.00 90.88 91 GLN A CA 1
ATOM 733 C C . GLN A 1 91 ? -10.739 -10.160 12.710 1.00 90.88 91 GLN A C 1
ATOM 735 O O . GLN A 1 91 ? -10.954 -9.420 11.752 1.00 90.88 91 GLN A O 1
ATOM 740 N N . THR A 1 92 ? -10.010 -11.272 12.598 1.00 88.81 92 THR A N 1
ATOM 741 C CA . THR A 1 92 ? -9.243 -11.615 11.389 1.00 88.81 92 THR A CA 1
ATOM 742 C C . THR A 1 92 ? -10.104 -11.651 10.126 1.00 88.81 92 THR A C 1
ATOM 744 O O . THR A 1 92 ? -9.680 -11.121 9.101 1.00 88.81 92 THR A O 1
ATOM 747 N N . ASP A 1 93 ? -11.314 -12.211 10.192 1.00 89.88 93 ASP A N 1
ATOM 748 C CA . ASP A 1 93 ? -12.212 -12.288 9.032 1.00 89.88 93 ASP A CA 1
ATOM 749 C C . ASP A 1 93 ? -12.740 -10.914 8.611 1.00 89.88 93 ASP A C 1
ATOM 751 O O . ASP A 1 93 ? -12.683 -10.563 7.431 1.00 89.88 93 ASP A O 1
ATOM 755 N N . ASN A 1 94 ? -13.159 -10.093 9.575 1.00 91.38 94 ASN A N 1
ATOM 756 C CA . ASN A 1 94 ? -13.687 -8.754 9.310 1.00 91.38 94 ASN A CA 1
ATOM 757 C C . ASN A 1 94 ? -12.596 -7.810 8.791 1.00 91.38 94 ASN A C 1
ATOM 759 O O . ASN A 1 94 ? -12.787 -7.109 7.794 1.00 91.38 94 ASN A O 1
ATOM 763 N N . LEU A 1 95 ? -11.416 -7.840 9.415 1.00 88.25 95 LEU A N 1
ATOM 764 C CA . LEU A 1 95 ? -10.267 -7.061 8.970 1.00 88.25 95 LEU A CA 1
ATOM 765 C C . LEU A 1 95 ? -9.767 -7.537 7.600 1.00 88.25 95 LEU A C 1
ATOM 767 O O . LEU A 1 95 ? -9.390 -6.716 6.763 1.00 88.25 95 LEU A O 1
ATOM 771 N N . GLY A 1 96 ? -9.803 -8.846 7.340 1.00 87.81 96 GLY A N 1
ATOM 772 C CA . GLY A 1 96 ? -9.469 -9.423 6.040 1.00 87.81 96 GLY A CA 1
ATOM 773 C C . GLY A 1 96 ? -10.376 -8.902 4.922 1.00 87.81 96 GLY A C 1
ATOM 774 O O . GLY A 1 96 ? -9.879 -8.510 3.864 1.00 87.81 96 GLY A O 1
ATOM 775 N N . LEU A 1 97 ? -11.689 -8.811 5.166 1.00 89.25 97 LEU A N 1
ATOM 776 C CA . LEU A 1 97 ? -12.641 -8.212 4.222 1.00 89.25 97 LEU A CA 1
ATOM 777 C C . LEU A 1 97 ? -12.341 -6.731 3.967 1.00 89.25 97 LEU A C 1
ATOM 779 O O . LEU A 1 97 ? -12.308 -6.306 2.810 1.00 89.25 97 LEU A O 1
ATOM 783 N N . TYR A 1 98 ? -12.059 -5.961 5.021 1.00 88.38 98 TYR A N 1
ATOM 784 C CA . TYR A 1 98 ? -11.669 -4.556 4.893 1.00 88.38 98 TYR A CA 1
ATOM 785 C C . TYR A 1 98 ? -10.399 -4.389 4.041 1.00 88.38 98 TYR A C 1
ATOM 787 O O . TYR A 1 98 ? -10.362 -3.573 3.117 1.00 88.38 98 TYR A O 1
ATOM 795 N N . ILE A 1 99 ? -9.369 -5.207 4.282 1.00 87.31 99 ILE A N 1
ATOM 796 C CA . ILE A 1 99 ? -8.111 -5.164 3.524 1.00 87.31 99 ILE A CA 1
ATOM 797 C C . ILE A 1 99 ? -8.335 -5.551 2.060 1.00 87.31 99 ILE A C 1
ATOM 799 O O . ILE A 1 99 ? -7.822 -4.868 1.166 1.00 87.31 99 ILE A O 1
ATOM 803 N N . LYS A 1 100 ? -9.146 -6.583 1.794 1.00 86.19 100 LYS A N 1
ATOM 804 C CA . LYS A 1 100 ? -9.531 -6.975 0.430 1.00 86.19 100 LYS A CA 1
ATOM 805 C C . LYS A 1 100 ? -10.259 -5.836 -0.287 1.00 86.19 100 LYS A C 1
ATOM 807 O O . LYS A 1 100 ? -9.908 -5.516 -1.422 1.00 86.19 100 LYS A O 1
ATOM 812 N N . GLY A 1 101 ? -11.200 -5.173 0.387 1.00 87.94 101 GLY A N 1
ATOM 813 C CA . GLY A 1 101 ? -11.889 -3.982 -0.123 1.00 87.94 101 GLY A CA 1
ATOM 814 C C . GLY A 1 101 ? -10.937 -2.815 -0.405 1.00 87.94 101 GLY A C 1
ATOM 815 O O . GLY A 1 101 ? -11.072 -2.133 -1.419 1.00 87.94 101 GLY A O 1
ATOM 816 N N . SER A 1 102 ? -9.894 -2.649 0.415 1.00 85.12 102 SER A N 1
ATOM 817 C CA . SER A 1 102 ? -8.816 -1.675 0.184 1.00 85.12 102 SER A CA 1
ATOM 818 C C . SER A 1 102 ? -7.853 -2.059 -0.953 1.00 85.12 102 SER A C 1
ATOM 820 O O . SER A 1 102 ? -6.883 -1.341 -1.208 1.00 85.12 102 SER A O 1
ATOM 822 N N . LYS A 1 103 ? -8.100 -3.188 -1.636 1.00 84.19 103 LYS A N 1
ATOM 823 C CA . LYS A 1 103 ? -7.269 -3.760 -2.707 1.00 84.19 103 LYS A CA 1
ATOM 824 C C . LYS A 1 103 ? -5.818 -4.015 -2.281 1.00 84.19 103 LYS A C 1
ATOM 826 O O . LYS A 1 103 ? -4.911 -3.889 -3.094 1.00 84.19 103 LYS A O 1
ATOM 831 N N . GLY A 1 104 ? -5.589 -4.326 -1.003 1.00 76.81 104 GLY A N 1
ATOM 832 C CA . GLY A 1 104 ? -4.244 -4.576 -0.476 1.00 76.81 104 GLY A CA 1
ATOM 833 C C . GLY A 1 104 ? -3.336 -3.340 -0.447 1.00 76.81 104 GLY A C 1
ATOM 834 O O . GLY A 1 104 ? -2.118 -3.477 -0.392 1.00 76.81 104 GLY A O 1
ATOM 835 N N . ARG A 1 105 ? -3.898 -2.121 -0.481 1.00 80.44 105 ARG A N 1
ATOM 836 C CA . ARG A 1 105 ? -3.109 -0.877 -0.378 1.00 80.44 105 ARG A CA 1
ATOM 837 C C . ARG A 1 105 ? -2.387 -0.730 0.961 1.00 80.44 105 ARG A C 1
ATOM 839 O O . ARG A 1 105 ? -1.385 -0.018 1.024 1.00 80.44 105 ARG A O 1
ATOM 846 N N . TYR A 1 106 ? -2.904 -1.380 2.002 1.00 80.88 106 TYR A N 1
ATOM 847 C CA . TYR A 1 106 ? -2.357 -1.372 3.352 1.00 80.88 106 TYR A CA 1
ATOM 848 C C . TYR A 1 106 ? -2.037 -2.794 3.798 1.00 80.88 106 TYR A C 1
ATOM 850 O O . TYR A 1 106 ? -2.827 -3.714 3.576 1.00 80.88 106 TYR A O 1
ATOM 858 N N . PHE A 1 107 ? -0.902 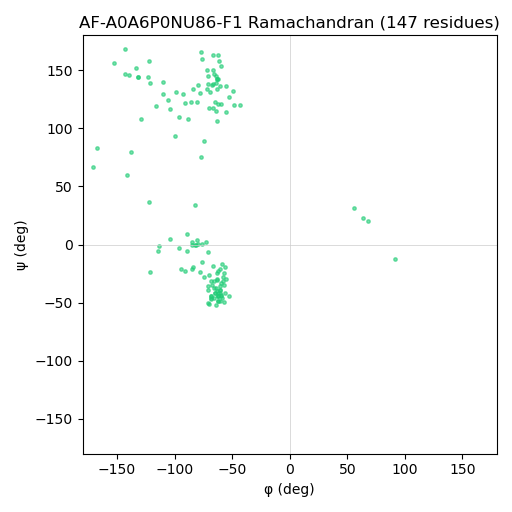-2.953 4.471 1.00 81.69 107 PHE A N 1
ATOM 859 C CA . PHE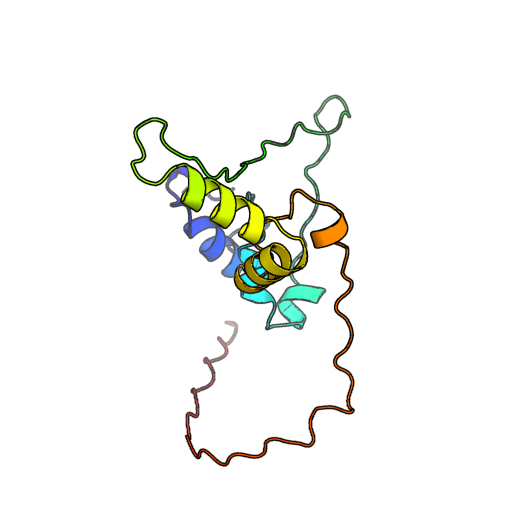 A 1 107 ? -0.522 -4.224 5.071 1.00 81.69 107 PHE A CA 1
ATOM 860 C C . PHE A 1 107 ? -1.248 -4.431 6.410 1.00 81.69 107 PHE A C 1
ATOM 862 O O . PHE A 1 107 ? -1.343 -3.486 7.202 1.00 81.69 107 PHE A O 1
ATOM 869 N N . PRO A 1 108 ? -1.757 -5.645 6.694 1.00 82.81 108 PRO A N 1
ATOM 870 C CA . PRO A 1 108 ? -2.296 -5.963 8.010 1.00 82.81 108 PRO A CA 1
ATOM 871 C C . PRO A 1 108 ? -1.210 -5.910 9.085 1.00 82.81 108 PRO A C 1
ATOM 873 O O . PRO A 1 108 ? -0.085 -6.350 8.869 1.00 82.81 108 PRO A O 1
ATOM 876 N N . LEU A 1 109 ? -1.582 -5.463 10.287 1.00 78.50 109 LEU A N 1
ATOM 877 C CA . LEU A 1 109 ? -0.712 -5.546 11.468 1.00 78.50 109 LEU A CA 1
ATOM 878 C C . LEU A 1 109 ? -0.620 -6.978 12.024 1.00 78.50 109 LEU A C 1
ATOM 880 O O . LEU A 1 109 ? 0.383 -7.349 12.628 1.00 78.50 109 LEU A O 1
ATOM 884 N N . LYS A 1 110 ? -1.666 -7.791 11.826 1.00 77.50 110 LYS A N 1
ATOM 885 C CA . LYS A 1 110 ? -1.698 -9.203 12.224 1.00 77.50 110 LYS A CA 1
ATOM 886 C C . LYS A 1 110 ? -1.208 -10.072 11.068 1.00 77.50 110 LYS A C 1
ATOM 888 O O . LYS A 1 110 ? -1.819 -10.072 10.001 1.00 77.50 110 LYS A O 1
ATOM 893 N N . LYS A 1 111 ? -0.145 -10.850 11.299 1.00 71.62 111 LYS A N 1
ATOM 894 C CA . LYS A 1 111 ? 0.445 -11.757 10.293 1.00 71.62 111 LYS A CA 1
ATOM 895 C C . LYS A 1 111 ? -0.597 -12.698 9.676 1.00 71.62 111 LYS A C 1
ATOM 897 O O . LYS A 1 111 ? -0.676 -12.810 8.459 1.00 71.62 111 LYS A O 1
ATOM 902 N N . GLU A 1 112 ? -1.459 -13.275 10.510 1.00 73.44 112 GLU A N 1
ATOM 903 C CA . GLU A 1 112 ? -2.530 -14.204 10.110 1.00 73.44 112 GLU A CA 1
ATOM 904 C C . GLU A 1 112 ? -3.523 -13.611 9.098 1.00 73.44 112 GLU A C 1
ATOM 906 O O . GLU A 1 112 ? -4.118 -14.334 8.304 1.00 73.44 112 GLU A O 1
ATOM 911 N N . THR A 1 113 ? -3.713 -12.289 9.105 1.00 65.88 113 THR A N 1
ATOM 912 C CA . THR A 1 113 ? -4.607 -11.607 8.161 1.00 65.88 113 THR A CA 1
ATOM 913 C C . THR A 1 113 ? -3.961 -11.439 6.779 1.00 65.88 113 THR A C 1
ATOM 915 O O . THR A 1 113 ? -4.675 -11.316 5.789 1.00 65.88 113 THR A O 1
ATOM 918 N N . GLY A 1 114 ? -2.624 -11.438 6.697 1.00 57.97 114 GLY A N 1
ATOM 919 C CA . GLY A 1 114 ? -1.868 -11.276 5.449 1.00 57.97 114 GLY A CA 1
ATOM 920 C C . GLY A 1 114 ? -1.452 -12.585 4.772 1.00 57.97 114 GLY A C 1
ATOM 921 O O . GLY A 1 114 ? -1.206 -12.582 3.572 1.00 57.97 114 GLY A O 1
ATOM 922 N N . ASP A 1 115 ? -1.402 -13.695 5.512 1.00 55.69 115 ASP A N 1
ATOM 923 C CA . ASP A 1 115 ? -0.869 -14.990 5.046 1.00 55.69 115 ASP A CA 1
ATOM 924 C C . ASP A 1 115 ? -1.915 -15.901 4.369 1.00 55.69 115 ASP A C 1
ATOM 926 O O . ASP A 1 115 ? -1.674 -17.067 4.054 1.00 55.69 115 ASP A O 1
ATOM 930 N N . ARG A 1 116 ? -3.118 -15.385 4.092 1.00 52.91 116 ARG A N 1
ATOM 931 C CA . ARG A 1 116 ? -4.071 -16.120 3.255 1.00 52.91 116 ARG A CA 1
ATOM 932 C C . ARG A 1 116 ? -3.609 -16.027 1.803 1.00 52.91 116 ARG A C 1
ATOM 934 O O . ARG A 1 116 ? -4.047 -15.142 1.067 1.00 52.91 116 ARG A O 1
ATOM 941 N N . ARG A 1 117 ? -2.767 -16.976 1.366 1.00 44.91 117 ARG A N 1
ATOM 942 C CA . ARG A 1 117 ? -2.751 -17.401 -0.045 1.00 44.91 117 ARG A CA 1
ATOM 943 C C . ARG A 1 117 ? -4.213 -17.521 -0.465 1.00 44.91 117 ARG A C 1
ATOM 945 O O . ARG A 1 117 ? -4.968 -18.223 0.208 1.00 44.91 117 ARG A O 1
ATOM 952 N N . GLN A 1 118 ? -4.623 -16.755 -1.477 1.00 40.44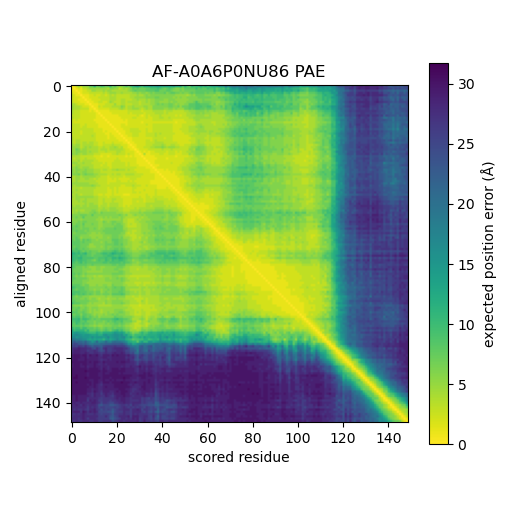 118 GLN A N 1
ATOM 953 C CA . GLN A 1 118 ? -6.012 -16.727 -1.937 1.00 40.44 118 GLN A CA 1
ATOM 954 C C . GLN A 1 118 ? -6.479 -18.180 -2.097 1.00 40.44 118 GLN A C 1
ATOM 956 O O . GLN A 1 118 ? -5.841 -18.911 -2.859 1.00 40.44 118 GLN A O 1
ATOM 961 N N . PRO A 1 119 ? -7.521 -18.642 -1.384 1.00 37.59 119 PRO A N 1
ATOM 962 C CA . PRO A 1 119 ? -8.102 -19.923 -1.723 1.00 37.59 119 PRO A CA 1
ATOM 963 C C . PRO A 1 119 ? -8.588 -19.797 -3.166 1.00 37.59 119 PRO A C 1
ATOM 965 O O . PRO A 1 119 ? -9.370 -18.900 -3.488 1.00 37.59 119 PRO A O 1
ATOM 968 N N . THR A 1 120 ? -8.061 -20.647 -4.047 1.00 34.94 120 THR A N 1
ATOM 969 C CA . THR A 1 120 ? -8.575 -20.803 -5.408 1.00 34.94 120 THR A CA 1
ATOM 970 C C . THR A 1 120 ? -10.092 -20.976 -5.321 1.00 34.94 120 THR A C 1
ATOM 972 O O . THR A 1 120 ? -10.539 -21.777 -4.488 1.00 34.94 120 THR A O 1
ATOM 975 N N . PRO A 1 121 ? -10.897 -20.250 -6.117 1.00 37.19 121 PRO A N 1
ATOM 976 C CA . PRO A 1 121 ? -12.335 -20.464 -6.138 1.00 37.19 121 PRO A CA 1
ATOM 977 C C . PRO A 1 121 ? -12.616 -21.946 -6.381 1.00 37.19 121 PRO A C 1
ATOM 979 O O . PRO A 1 121 ? -12.073 -22.547 -7.306 1.00 37.19 121 PRO A O 1
ATOM 982 N N . ASN A 1 122 ? -13.419 -22.548 -5.509 1.00 38.84 122 ASN A N 1
ATOM 983 C CA . ASN A 1 122 ? -13.853 -23.924 -5.673 1.00 38.84 122 ASN A CA 1
ATOM 984 C C . ASN A 1 122 ? -14.838 -23.953 -6.865 1.00 38.84 122 ASN A C 1
ATOM 986 O O . ASN A 1 122 ? -15.888 -23.312 -6.755 1.00 38.84 122 ASN A O 1
ATOM 990 N N . PRO A 1 123 ? -14.555 -24.670 -7.974 1.00 43.47 123 PRO A N 1
ATOM 991 C CA . PRO A 1 123 ? -15.415 -24.682 -9.172 1.00 43.47 123 PRO A CA 1
ATOM 992 C C . PRO A 1 123 ? -16.845 -25.170 -8.884 1.00 43.47 123 PRO A C 1
ATOM 994 O O . PRO A 1 123 ? -17.778 -24.948 -9.647 1.00 43.47 123 PRO A O 1
ATOM 997 N N . SER A 1 124 ? -17.026 -25.823 -7.739 1.00 41.84 124 SER A N 1
ATOM 998 C CA . SER A 1 124 ? -18.260 -26.466 -7.302 1.00 41.84 124 SER A CA 1
ATOM 999 C C . SER A 1 124 ? -19.394 -25.500 -6.912 1.00 41.84 124 SER A C 1
ATOM 1001 O O . SER A 1 124 ? -20.490 -25.966 -6.606 1.00 41.84 124 SER A O 1
ATOM 1003 N N . GLN A 1 125 ? -19.162 -24.179 -6.872 1.00 40.56 125 GLN A N 1
ATOM 1004 C CA . GLN A 1 125 ? -20.164 -23.192 -6.426 1.00 40.56 125 GLN A CA 1
ATOM 1005 C C . GLN A 1 125 ? -20.669 -22.229 -7.517 1.00 40.56 125 GLN A C 1
ATOM 1007 O O . GLN A 1 125 ? -21.594 -21.467 -7.251 1.00 40.56 125 GLN A O 1
ATOM 1012 N N . GLU A 1 126 ? -20.177 -22.303 -8.759 1.00 37.47 126 GLU A N 1
ATOM 1013 C CA . GLU A 1 126 ? -20.664 -21.449 -9.865 1.00 37.47 126 GLU A CA 1
ATOM 1014 C C . GLU A 1 126 ? -22.028 -21.874 -10.453 1.00 37.47 126 GLU A C 1
ATOM 1016 O O . GLU A 1 126 ? -22.562 -21.223 -11.346 1.00 37.47 126 GLU A O 1
ATOM 1021 N N . GLY A 1 127 ? -22.652 -22.938 -9.940 1.00 38.41 127 GLY A N 1
ATOM 1022 C CA . GLY A 1 127 ? -23.837 -23.537 -10.563 1.00 38.41 127 GLY A CA 1
ATOM 1023 C C . GLY A 1 127 ? -25.217 -23.123 -10.036 1.00 38.41 127 GLY A C 1
ATOM 1024 O O . GLY A 1 127 ? -26.207 -23.644 -10.546 1.00 38.41 127 GLY A O 1
ATOM 1025 N N . LYS A 1 128 ? -25.353 -22.279 -9.001 1.00 38.84 128 LYS A N 1
ATOM 1026 C CA . LYS A 1 128 ? -26.665 -22.091 -8.336 1.00 38.84 128 LYS A CA 1
ATOM 1027 C C . LYS A 1 128 ? -26.991 -20.660 -7.903 1.00 38.84 128 LYS A C 1
ATOM 1029 O O . LYS A 1 128 ? -27.276 -20.447 -6.736 1.00 38.84 128 LYS A O 1
ATOM 1034 N N . THR A 1 129 ? -27.041 -19.718 -8.845 1.00 34.59 129 THR A N 1
ATOM 1035 C CA . THR A 1 129 ? -27.951 -18.545 -8.802 1.00 34.59 129 THR A CA 1
ATOM 1036 C C . THR A 1 129 ? -27.910 -17.791 -10.139 1.00 34.59 129 THR A C 1
ATOM 1038 O O . THR A 1 129 ? -27.461 -16.654 -10.244 1.00 34.59 129 THR A O 1
ATOM 1041 N N . GLY A 1 130 ? -28.399 -18.431 -11.205 1.00 29.97 130 GLY A N 1
ATOM 1042 C CA . GLY A 1 130 ? -28.626 -17.782 -12.500 1.00 29.97 130 GLY A CA 1
ATOM 1043 C C . GLY A 1 130 ? -29.895 -16.925 -12.494 1.00 29.97 130 GLY A C 1
ATOM 1044 O O . GLY A 1 130 ? -30.914 -17.328 -13.048 1.00 29.97 130 GLY A O 1
ATOM 1045 N N . GLY A 1 131 ? -29.844 -15.755 -11.854 1.00 28.56 131 GLY A N 1
ATOM 1046 C CA . GLY A 1 131 ? -30.843 -14.694 -11.994 1.00 28.56 131 GLY A CA 1
ATOM 1047 C C . GLY A 1 131 ? -30.469 -13.770 -13.152 1.00 28.56 131 GLY A C 1
ATOM 1048 O O . GLY A 1 131 ? -29.511 -13.010 -13.068 1.00 28.56 131 GLY A O 1
ATOM 1049 N N . LYS A 1 132 ? -31.216 -13.869 -14.250 1.00 37.03 132 LYS A N 1
ATOM 1050 C CA . LYS A 1 132 ? -31.045 -13.121 -15.501 1.00 37.03 132 LYS A CA 1
ATOM 1051 C C . LYS A 1 132 ? -31.265 -11.616 -15.263 1.00 37.03 132 LYS A C 1
ATOM 1053 O O . LYS A 1 132 ? -32.387 -11.208 -14.987 1.00 37.03 132 LYS A O 1
ATOM 1058 N N . LEU A 1 133 ? -30.232 -10.791 -15.436 1.00 32.25 133 LEU A N 1
ATOM 1059 C CA . LEU A 1 133 ? -30.381 -9.351 -15.670 1.00 32.25 133 LEU A CA 1
ATOM 1060 C C . LEU A 1 133 ? -29.565 -8.968 -16.906 1.00 32.25 133 LEU A C 1
ATOM 1062 O O . LEU A 1 133 ? -28.339 -9.001 -16.904 1.00 32.25 133 LEU A O 1
ATOM 1066 N N . HIS A 1 134 ? -30.290 -8.673 -17.987 1.00 34.97 134 HIS A N 1
ATOM 1067 C CA . HIS A 1 134 ? -29.774 -7.985 -19.165 1.00 34.97 134 HIS A CA 1
ATOM 1068 C C . HIS A 1 134 ? -29.319 -6.578 -18.770 1.00 34.97 134 HIS A C 1
ATOM 1070 O O . HIS A 1 134 ? -30.053 -5.847 -18.109 1.00 34.97 134 HIS A O 1
ATOM 1076 N N . GLY A 1 135 ? -28.132 -6.202 -19.229 1.00 30.33 135 GLY A N 1
ATOM 1077 C CA . GLY A 1 135 ? -27.595 -4.856 -19.114 1.00 30.33 135 GLY A CA 1
ATOM 1078 C C . GLY A 1 135 ? -26.385 -4.731 -20.021 1.00 30.33 135 GLY A C 1
ATOM 1079 O O . GLY A 1 135 ? -25.256 -4.911 -19.572 1.00 30.33 135 GLY A O 1
ATOM 1080 N N . ASP A 1 136 ? -26.635 -4.471 -21.303 1.00 38.31 136 ASP A N 1
ATOM 1081 C CA . ASP A 1 136 ? -25.606 -4.073 -22.258 1.00 38.31 136 ASP A CA 1
ATOM 1082 C C . ASP A 1 136 ? -24.876 -2.834 -21.732 1.00 38.31 136 ASP A C 1
ATOM 1084 O O . ASP A 1 136 ? -25.437 -1.744 -21.621 1.00 38.31 136 ASP A O 1
ATOM 1088 N N . SER A 1 137 ? -23.594 -2.994 -21.420 1.00 35.62 137 SER A N 1
ATOM 1089 C CA . SER A 1 137 ? -22.667 -1.876 -21.293 1.00 35.62 137 SER A CA 1
ATOM 1090 C C . SER A 1 137 ? -21.359 -2.271 -21.959 1.00 35.62 137 SER A C 1
ATOM 1092 O O . SER A 1 137 ? -20.389 -2.682 -21.321 1.00 35.62 137 SER A O 1
ATOM 1094 N N . GLN A 1 138 ? -21.350 -2.171 -23.287 1.00 34.59 138 GLN A N 1
ATOM 1095 C CA . GLN A 1 138 ? -20.108 -2.087 -24.039 1.00 34.59 138 GLN A CA 1
ATOM 1096 C C . GLN A 1 138 ? -19.400 -0.792 -23.620 1.00 34.59 138 GLN A C 1
ATOM 1098 O O . GLN A 1 138 ? -19.817 0.305 -23.987 1.00 34.59 138 GLN A O 1
ATOM 1103 N N . ARG A 1 139 ? -18.326 -0.902 -22.831 1.00 38.28 139 ARG A N 1
ATOM 1104 C CA . ARG A 1 139 ? -17.351 0.190 -22.719 1.00 38.28 139 ARG A CA 1
ATOM 1105 C C . ARG A 1 139 ? -16.462 0.154 -23.961 1.00 38.28 139 ARG A C 1
ATOM 1107 O O . ARG A 1 139 ? -15.937 -0.917 -24.270 1.00 38.28 139 ARG A O 1
ATOM 1114 N N . PRO A 1 140 ? -16.254 1.278 -24.661 1.00 33.72 140 PRO A N 1
ATOM 1115 C CA . PRO A 1 140 ? -15.339 1.299 -25.788 1.00 33.72 140 PRO A CA 1
ATOM 1116 C C . PRO A 1 140 ? -13.901 1.080 -25.300 1.00 33.72 140 PRO A C 1
ATOM 1118 O O . PRO A 1 140 ? -13.484 1.622 -24.273 1.00 33.72 140 PRO A O 1
ATOM 1121 N N . ALA A 1 141 ? -13.151 0.270 -26.046 1.00 40.47 141 ALA A N 1
ATOM 1122 C CA . ALA A 1 141 ? -11.723 0.074 -25.842 1.00 40.47 141 ALA A CA 1
ATOM 1123 C C . ALA A 1 141 ? -10.969 1.403 -26.021 1.00 40.47 141 ALA A C 1
ATOM 1125 O O . ALA A 1 141 ? -11.236 2.158 -26.958 1.00 40.47 141 ALA A O 1
ATOM 1126 N N . ALA A 1 142 ? -10.016 1.682 -25.130 1.00 40.09 142 ALA A N 1
ATOM 1127 C CA . ALA A 1 142 ? -9.143 2.845 -25.247 1.00 40.09 142 ALA A CA 1
ATOM 1128 C C . ALA A 1 142 ? -8.273 2.747 -26.523 1.00 40.09 142 ALA A C 1
ATOM 1130 O O . ALA A 1 142 ? -7.813 1.649 -26.860 1.00 40.09 142 ALA A O 1
ATOM 1131 N N . PRO A 1 143 ? -8.009 3.856 -27.243 1.00 38.34 143 PRO A N 1
ATOM 1132 C CA . PRO A 1 143 ? -7.200 3.809 -28.454 1.00 38.34 143 PRO A CA 1
ATOM 1133 C C . PRO A 1 143 ? -5.735 3.506 -28.120 1.00 38.34 143 PRO A C 1
ATOM 1135 O O . PRO A 1 143 ? -5.130 4.165 -27.274 1.00 38.34 143 PRO A O 1
ATOM 1138 N N . ARG A 1 144 ? -5.134 2.542 -28.829 1.00 43.78 144 ARG A N 1
ATOM 1139 C CA . ARG A 1 144 ? -3.679 2.329 -28.806 1.00 43.78 144 ARG A CA 1
ATOM 1140 C C . ARG A 1 144 ? -2.989 3.532 -29.455 1.00 43.78 144 ARG A C 1
ATOM 1142 O O . ARG A 1 144 ? -3.187 3.776 -30.646 1.00 43.78 144 ARG A O 1
ATOM 1149 N N . LEU A 1 145 ? -2.164 4.256 -28.698 1.00 46.41 145 LEU A N 1
ATOM 1150 C CA . LEU A 1 145 ? -1.256 5.256 -29.261 1.00 46.41 145 LEU A CA 1
ATOM 1151 C C . LEU A 1 145 ? -0.260 4.560 -30.200 1.00 46.41 145 LEU A C 1
ATOM 1153 O O . LEU A 1 145 ? 0.468 3.657 -29.789 1.00 46.41 145 LEU A O 1
ATOM 1157 N N . ARG A 1 146 ? -0.244 4.971 -31.473 1.00 43.62 146 ARG A N 1
ATOM 1158 C CA . ARG A 1 146 ? 0.799 4.575 -32.426 1.00 43.62 146 ARG A CA 1
ATOM 1159 C C . ARG A 1 146 ? 2.098 5.294 -32.074 1.00 43.62 146 ARG A C 1
ATOM 1161 O O . ARG A 1 146 ? 2.092 6.505 -31.869 1.00 43.62 146 ARG A O 1
ATOM 1168 N N . SER A 1 147 ? 3.199 4.553 -32.059 1.00 36.69 147 SER A N 1
ATOM 1169 C CA . SER A 1 147 ? 4.549 5.107 -31.955 1.00 36.69 147 SER A CA 1
ATOM 1170 C C . SER A 1 147 ? 4.878 5.966 -33.189 1.00 36.69 147 SER A C 1
ATOM 1172 O O . SER A 1 147 ? 4.519 5.564 -34.303 1.00 36.69 147 SER A O 1
ATOM 1174 N N . PRO A 1 148 ? 5.537 7.127 -33.029 1.00 50.88 148 PRO A N 1
ATOM 1175 C CA . PRO A 1 148 ? 6.004 7.920 -34.162 1.00 50.88 148 PRO A CA 1
ATOM 1176 C C . PRO A 1 148 ? 7.203 7.246 -34.851 1.00 50.88 148 PRO A C 1
ATOM 1178 O O . PRO A 1 148 ? 7.946 6.497 -34.214 1.00 50.88 148 PRO A O 1
ATOM 1181 N N . LYS A 1 149 ? 7.326 7.485 -36.163 1.00 46.47 149 LYS A N 1
ATOM 1182 C CA . LYS A 1 149 ? 8.452 7.058 -37.009 1.00 46.47 149 LYS A CA 1
ATOM 1183 C C . LYS A 1 149 ? 9.712 7.861 -36.718 1.00 46.47 149 LYS A C 1
ATOM 1185 O O . LYS A 1 149 ? 9.556 9.066 -36.424 1.00 46.47 149 LYS A O 1
#

Nearest PDB structures (foldseek):
  7bg0-assembly2_E  TM=6.638E-01  e=2.974E-01  Escherichia coli K-12
  6les-assembly2_Y  TM=6.485E-01  e=1.140E+00  Escherichia coli K-12

pLDDT: mean 77.56, std 22.1, range [28.56, 97.31]

Mean predicted aligned error: 12.85 Å

Radius of gyration: 21.79 Å; Cα contacts (8 Å, |Δi|>4): 67; chains: 1; bounding box: 59×48×63 Å

Sequence (149 aa):
MPPNAVNWLNSDNHTNFLNRETLMTINSTMSIPVYQKEDEEIYLNQMRTIEFPNNPNGDKPRYLISIKQPIIFTSSANSKLAKECLSYLIQTDNLGLYIKGSKGRYFPLKKETGDRRQPTPNPSQEGKTGGKLHGDSQRPAAPRLRSPK